Protein AF-A0A1B6G7L0-F1 (afdb_monomer_lite)

Sequence (125 aa):
EASDPEPKGSRKVRVLVDYIFRGKVYPELIDMYTVSYKTDYRLVPKYLEKEFIKAPDGFATAEKLLPSKIDLPPMLKRFVKADLETKGRTVAEDDLKMPLIIKQSIRNLYRIVEDGEKPTTEITY

pLDDT: mean 78.7, std 12.69, range [35.19, 96.25]

Foldseek 3Di:
DPPDDDPPPDQFDWDWDFDADLLQTDPDTDIDGPCSSDPPDDDDDPVCVVVVNCVSVVRPPAAFEDEQKAADDPVVLVVVCVVCVVVVHHDDSVVRIDGDDDDDDSNHSYDYDDPPDDGPDHDDD

InterPro domains:
  IPR032053 Small ribosomal subunit protein mS34 [PF16053] (4-91)

Structure (mmCIF, N/CA/C/O backbone):
data_AF-A0A1B6G7L0-F1
#
_entry.id   AF-A0A1B6G7L0-F1
#
loop_
_atom_site.group_PDB
_atom_site.id
_atom_site.type_symbol
_atom_site.label_atom_id
_atom_site.label_alt_id
_atom_site.label_comp_id
_atom_site.label_asym_id
_atom_site.label_entity_id
_atom_site.label_seq_id
_atom_site.pdbx_PDB_ins_code
_atom_site.Cartn_x
_atom_site.Cartn_y
_atom_site.Cartn_z
_atom_site.occupancy
_atom_site.B_iso_or_equiv
_atom_site.auth_seq_id
_atom_site.auth_comp_id
_atom_site.auth_asym_id
_atom_site.auth_atom_id
_atom_site.pdbx_PDB_model_num
ATOM 1 N N . GLU A 1 1 ? 56.505 -4.284 -10.576 1.00 35.19 1 GLU A N 1
ATOM 2 C CA . GLU A 1 1 ? 55.392 -3.801 -9.737 1.00 35.19 1 GLU A CA 1
ATOM 3 C C . GLU A 1 1 ? 54.089 -4.020 -10.481 1.00 35.19 1 GLU A C 1
ATOM 5 O O . GLU A 1 1 ? 53.871 -3.394 -11.509 1.00 35.19 1 GLU A O 1
ATOM 10 N N . ALA A 1 2 ? 53.279 -4.980 -10.040 1.00 41.59 2 ALA A N 1
ATOM 11 C CA . ALA A 1 2 ? 51.906 -5.102 -10.509 1.00 41.59 2 ALA A CA 1
ATOM 12 C C . ALA A 1 2 ? 51.077 -4.151 -9.642 1.00 41.59 2 ALA A C 1
ATOM 14 O O . ALA A 1 2 ? 50.901 -4.409 -8.455 1.00 41.59 2 ALA A O 1
ATOM 15 N N . SER A 1 3 ? 50.664 -3.015 -10.201 1.00 40.75 3 SER A N 1
ATOM 16 C CA . SER A 1 3 ? 49.735 -2.114 -9.527 1.00 40.75 3 SER A CA 1
ATOM 17 C C . SER A 1 3 ? 48.392 -2.830 -9.399 1.00 40.75 3 SER A C 1
ATOM 19 O O . SER A 1 3 ? 47.754 -3.125 -10.415 1.00 40.75 3 SER A O 1
ATOM 21 N N . ASP A 1 4 ? 47.993 -3.130 -8.166 1.00 51.25 4 ASP A N 1
ATOM 22 C CA . ASP A 1 4 ? 46.646 -3.586 -7.834 1.00 51.25 4 ASP A CA 1
ATOM 23 C C . ASP A 1 4 ? 45.602 -2.672 -8.499 1.00 51.25 4 ASP A C 1
ATOM 25 O O . ASP A 1 4 ? 45.718 -1.446 -8.401 1.00 51.25 4 ASP A O 1
ATOM 29 N N . PRO A 1 5 ? 44.580 -3.216 -9.186 1.00 57.22 5 PRO A N 1
ATOM 30 C CA . PRO A 1 5 ? 43.494 -2.389 -9.677 1.00 57.22 5 PRO A CA 1
ATOM 31 C C . PRO A 1 5 ? 42.755 -1.815 -8.466 1.00 57.22 5 PRO A C 1
ATOM 33 O O . PRO A 1 5 ? 42.282 -2.569 -7.613 1.00 57.22 5 PRO A O 1
ATOM 36 N N . GLU A 1 6 ? 42.656 -0.485 -8.401 1.00 58.62 6 GLU A N 1
ATOM 37 C CA . GLU A 1 6 ? 41.886 0.232 -7.382 1.00 58.62 6 GLU A CA 1
ATOM 38 C C . GLU A 1 6 ? 40.525 -0.443 -7.140 1.00 58.62 6 GLU A C 1
ATOM 40 O O . GLU A 1 6 ? 39.919 -0.950 -8.096 1.00 58.62 6 GLU A O 1
ATOM 45 N N . PRO A 1 7 ? 40.009 -0.472 -5.894 1.00 54.25 7 PRO A N 1
ATOM 46 C CA . PRO A 1 7 ? 38.732 -1.105 -5.610 1.00 54.25 7 PRO A CA 1
ATOM 47 C C . PRO A 1 7 ? 37.657 -0.416 -6.451 1.00 54.25 7 PRO A C 1
ATOM 49 O O . PRO A 1 7 ? 37.253 0.709 -6.158 1.00 54.25 7 PRO A O 1
ATOM 52 N N . LYS A 1 8 ? 37.232 -1.097 -7.527 1.00 58.81 8 LYS A N 1
ATOM 53 C CA . LYS A 1 8 ? 36.180 -0.658 -8.450 1.00 58.81 8 LYS A CA 1
ATOM 54 C C . LYS A 1 8 ? 35.073 -0.002 -7.636 1.00 58.81 8 LYS A C 1
ATOM 56 O O . LYS A 1 8 ? 34.500 -0.646 -6.756 1.00 58.81 8 LYS A O 1
ATOM 61 N N . GLY A 1 9 ? 34.842 1.277 -7.934 1.00 61.69 9 GLY A N 1
ATOM 62 C CA . GLY A 1 9 ? 33.963 2.173 -7.197 1.00 61.69 9 GLY A CA 1
ATOM 63 C C . GLY A 1 9 ? 32.631 1.540 -6.809 1.00 61.69 9 GLY A C 1
ATOM 64 O O . GLY A 1 9 ? 32.145 0.601 -7.442 1.00 61.69 9 GLY A O 1
ATOM 65 N N . SER A 1 10 ? 32.053 2.058 -5.725 1.00 65.81 10 SER A N 1
ATOM 66 C CA . SER A 1 10 ? 30.810 1.571 -5.129 1.00 65.81 10 SER A CA 1
ATOM 67 C C . SER A 1 10 ? 29.806 1.104 -6.186 1.00 65.81 10 SER A C 1
ATOM 69 O O . SER A 1 10 ? 29.389 1.886 -7.034 1.00 65.81 10 SER A O 1
ATOM 71 N N . ARG A 1 11 ? 29.350 -0.152 -6.090 1.00 77.38 11 ARG A N 1
ATOM 72 C CA . ARG A 1 11 ? 28.341 -0.764 -6.985 1.00 77.38 11 ARG A CA 1
ATOM 73 C C . ARG A 1 11 ? 27.000 -0.012 -7.036 1.00 77.38 11 ARG A C 1
ATOM 75 O O . ARG A 1 11 ? 26.097 -0.422 -7.756 1.00 77.38 11 ARG A O 1
ATOM 82 N N . LYS A 1 12 ? 26.832 1.029 -6.218 1.00 86.94 12 LYS A N 1
ATOM 83 C CA . LYS A 1 12 ? 25.643 1.871 -6.175 1.00 86.94 12 LYS A CA 1
ATOM 84 C C . LYS A 1 12 ? 25.744 2.950 -7.243 1.00 86.94 12 LYS A C 1
ATOM 86 O O . LYS A 1 12 ? 26.644 3.781 -7.211 1.00 86.94 12 LYS A O 1
ATOM 91 N N . VAL A 1 13 ? 24.769 2.952 -8.135 1.00 89.06 13 VAL A N 1
ATOM 92 C CA . VAL A 1 13 ? 24.554 3.992 -9.144 1.00 89.06 13 VAL A CA 1
ATOM 93 C C . VAL A 1 13 ? 23.187 4.629 -8.893 1.00 89.06 13 VAL A C 1
ATOM 95 O O . VAL A 1 13 ? 22.307 3.988 -8.314 1.00 89.06 13 VAL A O 1
ATOM 98 N N . ARG A 1 14 ? 23.026 5.897 -9.279 1.00 91.69 14 ARG A N 1
ATOM 99 C CA . ARG A 1 14 ? 21.746 6.614 -9.261 1.00 91.69 14 ARG A CA 1
ATOM 100 C C . ARG A 1 14 ? 21.147 6.602 -10.664 1.00 91.69 14 ARG A C 1
ATOM 102 O O . ARG A 1 14 ? 21.834 6.990 -11.607 1.00 91.69 14 ARG A O 1
ATOM 109 N N . VAL A 1 15 ? 19.904 6.151 -10.802 1.00 91.75 15 VAL A N 1
ATOM 110 C CA . VAL A 1 15 ? 19.216 6.043 -12.097 1.00 91.75 15 VAL A CA 1
ATOM 111 C C . VAL A 1 15 ? 17.754 6.433 -11.915 1.00 91.75 15 VAL A C 1
ATOM 113 O O . VAL A 1 15 ? 17.119 5.977 -10.970 1.00 91.75 15 VAL A O 1
ATOM 116 N N . LEU A 1 16 ? 17.216 7.247 -12.822 1.00 94.50 16 LEU A N 1
ATOM 117 C CA . LEU A 1 16 ? 15.782 7.534 -12.889 1.00 94.50 16 LEU A CA 1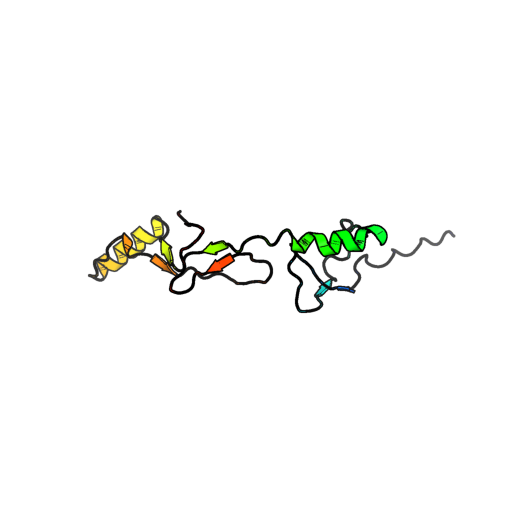
ATOM 118 C C . LEU A 1 16 ? 15.096 6.465 -13.737 1.00 94.50 16 LEU A C 1
ATOM 120 O O . LEU A 1 16 ? 15.564 6.166 -14.837 1.00 94.50 16 LEU A O 1
ATOM 124 N N . VAL A 1 17 ? 14.017 5.883 -13.221 1.00 92.12 17 VAL A N 1
ATOM 125 C CA . VAL A 1 17 ? 13.314 4.776 -13.877 1.00 92.12 17 VAL A CA 1
ATOM 126 C C . VAL A 1 17 ? 11.803 4.969 -13.856 1.00 92.12 17 VAL A C 1
ATOM 128 O O . VAL A 1 17 ? 11.239 5.443 -12.867 1.00 92.12 17 VAL A O 1
ATOM 131 N N . ASP A 1 18 ? 11.150 4.514 -14.924 1.00 91.19 18 ASP A N 1
ATOM 132 C CA . ASP A 1 18 ? 9.713 4.256 -14.923 1.00 91.19 18 ASP A CA 1
ATOM 133 C C . ASP A 1 18 ? 9.450 2.972 -14.142 1.00 91.19 18 ASP A C 1
ATOM 135 O O . ASP A 1 18 ? 9.891 1.879 -14.512 1.00 91.19 18 ASP A O 1
ATOM 139 N N . TYR A 1 19 ? 8.765 3.104 -13.011 1.00 89.06 19 TYR A N 1
ATOM 140 C CA . TYR A 1 19 ? 8.537 1.982 -12.117 1.00 89.06 19 TYR A CA 1
ATOM 141 C C . TYR A 1 19 ? 7.156 1.377 -12.358 1.00 89.06 19 TYR A C 1
ATOM 143 O O . TYR A 1 19 ? 6.129 2.036 -12.198 1.00 89.06 19 TYR A O 1
ATOM 151 N N . ILE A 1 20 ? 7.135 0.094 -12.710 1.00 87.00 20 ILE A N 1
ATOM 152 C CA . ILE A 1 20 ? 5.909 -0.680 -12.895 1.00 87.00 20 ILE A CA 1
ATOM 153 C C . ILE A 1 20 ? 5.904 -1.791 -11.853 1.00 87.00 20 ILE A C 1
ATOM 155 O O . ILE A 1 20 ? 6.796 -2.641 -11.827 1.00 87.00 20 ILE A O 1
ATOM 159 N N . PHE A 1 21 ? 4.896 -1.802 -10.983 1.00 84.81 21 PHE A N 1
ATOM 160 C CA . PHE A 1 21 ? 4.764 -2.817 -9.941 1.00 84.81 21 PHE A CA 1
ATOM 161 C C . PHE A 1 21 ? 3.412 -3.509 -10.041 1.00 84.81 21 PHE A C 1
ATOM 163 O O . PHE A 1 21 ? 2.371 -2.869 -9.913 1.00 84.81 21 PHE A O 1
ATOM 170 N N . ARG A 1 22 ? 3.428 -4.833 -10.258 1.00 79.94 22 ARG A N 1
ATOM 171 C CA . ARG A 1 22 ? 2.213 -5.657 -10.425 1.00 79.94 22 ARG A CA 1
ATOM 172 C C . ARG A 1 22 ? 1.248 -5.082 -11.475 1.00 79.94 22 ARG A C 1
ATOM 174 O O . ARG A 1 22 ? 0.042 -5.053 -11.267 1.00 79.94 22 ARG A O 1
ATOM 181 N N . GLY A 1 23 ? 1.809 -4.560 -12.563 1.00 78.88 23 GLY A N 1
ATOM 182 C CA . GLY A 1 23 ? 1.068 -3.934 -13.656 1.00 78.88 23 GLY A CA 1
ATOM 183 C C . GLY A 1 23 ? 0.530 -2.529 -13.405 1.00 78.88 23 GLY A C 1
ATOM 184 O O . GLY A 1 23 ? -0.026 -1.939 -14.322 1.00 78.88 23 GLY A O 1
ATOM 185 N N . LYS A 1 24 ? 0.743 -1.944 -12.221 1.00 80.25 24 LYS A N 1
ATOM 186 C CA . LYS A 1 24 ? 0.460 -0.525 -11.984 1.00 80.25 24 LYS A CA 1
ATOM 187 C C . LYS A 1 24 ? 1.695 0.310 -12.322 1.00 80.25 24 LYS A C 1
ATOM 189 O O . LYS A 1 24 ? 2.759 0.114 -11.727 1.00 80.25 24 LYS A O 1
ATOM 194 N N . VAL A 1 25 ? 1.540 1.222 -13.279 1.00 85.06 25 VAL A N 1
ATOM 195 C CA . VAL A 1 25 ? 2.558 2.212 -13.656 1.00 85.06 25 VAL A CA 1
ATOM 196 C C . VAL A 1 25 ? 2.535 3.349 -12.640 1.00 85.06 25 VAL A C 1
ATOM 198 O O . VAL A 1 25 ? 1.466 3.841 -12.273 1.00 85.06 25 VAL A O 1
ATOM 201 N N . TYR A 1 26 ? 3.705 3.749 -12.154 1.00 86.19 26 TYR A N 1
ATOM 202 C CA . TYR A 1 26 ? 3.820 4.917 -11.290 1.00 86.19 26 TYR A CA 1
ATOM 203 C C . TYR A 1 26 ? 3.741 6.207 -12.115 1.00 86.19 26 TYR A C 1
ATOM 205 O O . TYR A 1 26 ? 4.336 6.267 -13.186 1.00 86.19 26 TYR A O 1
ATOM 213 N N . PRO A 1 27 ? 3.032 7.242 -11.628 1.00 86.56 27 PRO A N 1
ATOM 214 C CA . PRO A 1 27 ? 2.851 8.482 -12.381 1.00 86.56 27 PRO A CA 1
ATOM 215 C C . PRO A 1 27 ? 4.136 9.312 -12.487 1.00 86.56 27 PRO A C 1
ATOM 217 O O . PRO A 1 27 ? 4.272 10.123 -13.396 1.00 86.56 27 PRO A O 1
ATOM 220 N N . GLU A 1 28 ? 5.068 9.122 -11.554 1.00 90.75 28 GLU A N 1
ATOM 221 C CA . GLU A 1 28 ? 6.315 9.873 -11.466 1.00 90.75 28 GLU A CA 1
ATOM 222 C C . GLU A 1 28 ? 7.519 8.945 -11.638 1.00 90.75 28 GLU A C 1
ATOM 224 O O . GLU A 1 28 ? 7.508 7.793 -11.189 1.00 90.75 28 GLU A O 1
ATOM 229 N N . LEU A 1 29 ? 8.581 9.485 -12.241 1.00 91.25 29 LEU A N 1
ATOM 230 C CA . LEU A 1 29 ? 9.884 8.831 -12.329 1.00 91.25 29 LEU A CA 1
ATOM 231 C C . LEU A 1 29 ? 10.453 8.607 -10.927 1.00 91.25 29 LEU A C 1
ATOM 233 O O . LEU A 1 29 ? 10.502 9.524 -10.104 1.00 91.25 29 LEU A O 1
ATOM 237 N N . ILE A 1 30 ? 10.930 7.393 -10.664 1.00 90.56 30 ILE A N 1
ATOM 238 C CA . ILE A 1 30 ? 11.485 7.023 -9.361 1.00 90.56 30 ILE A CA 1
ATOM 239 C C . ILE A 1 30 ? 13.010 7.000 -9.441 1.00 90.56 30 ILE A C 1
ATOM 241 O O . ILE A 1 30 ? 13.587 6.426 -10.362 1.00 90.56 30 ILE A O 1
ATOM 245 N N . ASP A 1 31 ? 13.671 7.581 -8.439 1.00 92.94 31 ASP A N 1
ATOM 246 C CA . ASP A 1 31 ? 15.116 7.445 -8.267 1.00 92.94 31 ASP A CA 1
ATOM 247 C C . ASP A 1 31 ? 15.472 6.078 -7.654 1.00 92.94 31 ASP A C 1
ATOM 249 O O . ASP A 1 31 ? 15.149 5.764 -6.500 1.00 92.94 31 ASP A O 1
ATOM 253 N N . MET A 1 32 ? 16.173 5.256 -8.431 1.00 91.75 32 MET A N 1
ATOM 254 C CA . MET A 1 32 ? 16.735 3.984 -8.007 1.00 91.75 32 MET A CA 1
ATOM 255 C C . MET A 1 32 ? 18.203 4.152 -7.597 1.00 91.75 32 MET A C 1
ATOM 257 O O . MET A 1 32 ? 19.123 3.924 -8.380 1.00 91.75 32 MET A O 1
ATOM 261 N N . TYR A 1 33 ? 18.425 4.476 -6.321 1.00 89.69 33 TYR A N 1
ATOM 262 C CA . TYR A 1 33 ? 19.769 4.549 -5.731 1.00 89.69 33 TYR A CA 1
ATOM 263 C C . TYR A 1 33 ? 20.031 3.453 -4.689 1.00 89.69 33 TYR A C 1
ATOM 265 O O . TYR A 1 33 ? 21.036 2.746 -4.733 1.00 89.69 33 TYR A O 1
ATOM 273 N N . THR A 1 34 ? 19.109 3.269 -3.741 1.00 87.69 34 THR A N 1
ATOM 274 C CA . THR A 1 34 ? 19.323 2.397 -2.572 1.00 87.69 34 THR A CA 1
ATOM 275 C C . THR A 1 34 ? 19.544 0.936 -2.950 1.00 87.69 34 THR A C 1
ATOM 277 O O . THR A 1 34 ? 20.317 0.238 -2.297 1.00 87.69 34 THR A O 1
ATOM 280 N N . VAL A 1 35 ? 18.871 0.478 -4.003 1.00 88.44 35 VAL A N 1
ATOM 281 C CA . VAL A 1 35 ? 18.808 -0.933 -4.399 1.00 88.44 35 VAL A CA 1
ATOM 282 C C . VAL A 1 35 ? 19.636 -1.252 -5.643 1.00 88.44 35 VAL A C 1
ATOM 284 O O . VAL A 1 35 ? 19.632 -2.401 -6.065 1.00 88.44 35 VAL A O 1
ATOM 287 N N . SER A 1 36 ? 20.360 -0.287 -6.220 1.00 88.12 36 SER A N 1
ATOM 288 C CA . SER A 1 36 ? 21.090 -0.473 -7.487 1.00 88.12 36 SER A CA 1
ATOM 289 C C . SER A 1 36 ? 22.294 -1.414 -7.385 1.00 88.12 36 SER A C 1
ATOM 291 O O . SER A 1 36 ? 22.699 -2.005 -8.376 1.00 88.12 36 SER A O 1
ATOM 293 N N . TYR A 1 37 ? 22.841 -1.611 -6.182 1.00 88.69 37 TYR A N 1
ATOM 294 C CA . TYR A 1 37 ? 23.976 -2.514 -5.963 1.00 88.69 37 TYR A CA 1
ATOM 295 C C . TYR A 1 37 ? 23.614 -4.003 -6.023 1.00 88.69 37 TYR A C 1
ATOM 297 O O . TYR A 1 37 ? 24.523 -4.843 -6.087 1.00 88.69 37 TYR A O 1
ATOM 305 N N . LYS A 1 38 ? 22.319 -4.331 -5.911 1.00 89.69 38 LYS A N 1
ATOM 306 C CA . LYS A 1 38 ? 21.853 -5.713 -5.827 1.00 89.69 38 LYS A CA 1
ATOM 307 C C . LYS A 1 38 ? 22.089 -6.440 -7.153 1.00 89.69 38 LYS A C 1
ATOM 309 O O . LYS A 1 38 ? 22.043 -5.849 -8.226 1.00 89.69 38 LYS A O 1
ATOM 314 N N . THR A 1 39 ? 22.377 -7.734 -7.070 1.00 88.44 39 THR A N 1
ATOM 315 C CA . THR A 1 39 ? 22.695 -8.597 -8.222 1.00 88.44 39 THR A CA 1
ATOM 316 C C . THR A 1 39 ? 21.487 -9.360 -8.765 1.00 88.44 39 THR A C 1
ATOM 318 O O . THR A 1 39 ? 21.651 -10.234 -9.609 1.00 88.44 39 THR A O 1
ATOM 321 N N . ASP A 1 40 ? 20.289 -9.083 -8.255 1.00 91.88 40 ASP A N 1
ATOM 322 C CA . ASP A 1 40 ? 19.031 -9.760 -8.588 1.00 91.88 40 ASP A CA 1
ATOM 323 C C . ASP A 1 40 ? 18.364 -9.232 -9.870 1.00 91.88 40 ASP A C 1
ATOM 325 O O . ASP A 1 40 ? 17.460 -9.881 -10.400 1.00 91.88 40 ASP A O 1
ATOM 329 N N . TYR A 1 41 ? 18.826 -8.105 -10.416 1.00 90.50 41 TYR A N 1
ATOM 330 C CA . TYR A 1 41 ? 18.317 -7.585 -11.684 1.00 90.50 41 TYR A CA 1
ATOM 331 C C . TYR A 1 41 ? 18.695 -8.477 -12.866 1.00 90.50 41 TYR A C 1
ATOM 333 O O . TYR A 1 41 ? 19.823 -8.955 -12.993 1.00 90.50 41 TYR A O 1
ATOM 341 N N . ARG A 1 42 ? 17.745 -8.637 -13.788 1.00 91.81 42 ARG A N 1
ATOM 342 C CA . ARG A 1 42 ? 17.953 -9.282 -15.085 1.00 91.81 42 ARG A CA 1
ATOM 343 C C . ARG A 1 42 ? 17.535 -8.321 -16.182 1.00 91.81 42 ARG A C 1
ATOM 345 O O . ARG A 1 42 ? 16.470 -7.716 -16.098 1.00 91.81 42 ARG A O 1
ATOM 352 N N . LEU A 1 43 ? 18.371 -8.195 -17.207 1.00 92.44 43 LEU A N 1
ATOM 353 C CA . LEU A 1 43 ? 18.038 -7.407 -18.383 1.00 92.44 43 LEU A CA 1
ATOM 354 C C . LEU A 1 43 ? 17.082 -8.209 -19.268 1.00 92.44 43 LEU A C 1
ATOM 356 O O . LEU A 1 43 ? 17.389 -9.340 -19.645 1.00 92.44 43 LEU A O 1
ATOM 360 N 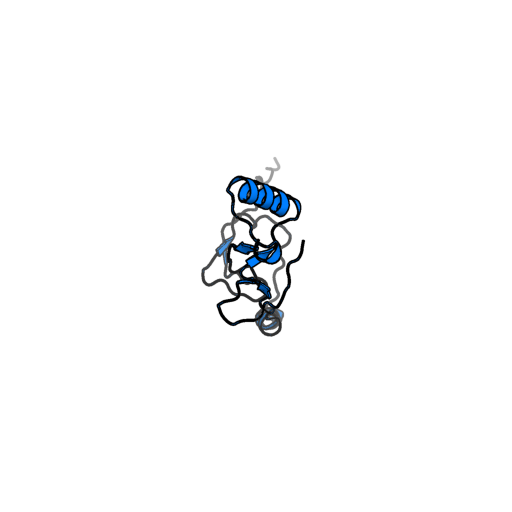N . VAL A 1 44 ? 15.938 -7.617 -19.604 1.00 92.50 44 VAL A N 1
ATOM 361 C CA . VAL A 1 44 ? 14.997 -8.211 -20.555 1.00 92.50 44 VAL A CA 1
ATOM 362 C C . VAL A 1 44 ? 15.556 -8.026 -21.973 1.00 92.50 44 VAL A C 1
ATOM 364 O O . VAL A 1 44 ? 15.873 -6.898 -22.357 1.00 92.50 44 VAL A O 1
ATOM 367 N N . PRO A 1 45 ? 15.712 -9.099 -22.768 1.00 96.25 45 PRO A N 1
ATOM 368 C CA . PRO A 1 45 ? 16.129 -8.980 -24.159 1.00 96.25 45 PRO A CA 1
ATOM 369 C C . PRO A 1 45 ? 15.121 -8.184 -24.998 1.00 96.25 45 PRO A C 1
ATOM 371 O O . PRO A 1 45 ? 13.913 -8.349 -24.843 1.00 96.25 45 PRO A O 1
ATOM 374 N N . LYS A 1 46 ? 15.613 -7.398 -25.964 1.00 93.88 46 LYS A N 1
ATOM 375 C CA . LYS A 1 46 ? 14.784 -6.511 -26.809 1.00 93.88 46 LYS A CA 1
ATOM 376 C C . LYS A 1 46 ? 13.628 -7.218 -27.525 1.00 93.88 46 LYS A C 1
ATOM 378 O O . LYS A 1 46 ? 12.577 -6.628 -27.733 1.00 93.88 46 LYS A O 1
ATOM 383 N N . TYR A 1 47 ? 13.806 -8.480 -27.914 1.00 94.88 47 TYR A N 1
ATOM 384 C CA . TYR A 1 47 ? 12.759 -9.235 -28.607 1.00 94.88 47 TYR A CA 1
ATOM 385 C C . TYR A 1 47 ? 11.593 -9.636 -27.684 1.00 94.88 47 TYR A C 1
ATOM 387 O O . TYR A 1 47 ? 10.476 -9.760 -28.172 1.00 94.88 47 TYR A O 1
ATOM 395 N N . LEU A 1 48 ? 11.823 -9.771 -26.369 1.00 92.31 48 LEU A N 1
ATOM 396 C CA . LEU A 1 48 ? 10.787 -10.087 -25.368 1.00 92.31 48 LEU A CA 1
ATOM 397 C C . LEU A 1 48 ? 10.159 -8.840 -24.740 1.00 92.31 48 LEU A C 1
ATOM 399 O O . LEU A 1 48 ? 9.144 -8.938 -24.058 1.00 92.31 48 LEU A O 1
ATOM 403 N N . GLU A 1 49 ? 10.739 -7.662 -24.961 1.00 90.00 49 GLU A N 1
ATOM 404 C CA . GLU A 1 49 ? 10.306 -6.406 -24.343 1.00 90.00 49 GLU A CA 1
ATOM 405 C C . GLU A 1 49 ? 8.802 -6.154 -24.534 1.00 90.00 49 GLU A C 1
ATOM 407 O O . GLU A 1 49 ? 8.083 -5.886 -23.574 1.00 90.00 49 GLU A O 1
ATOM 412 N N . LYS A 1 50 ? 8.296 -6.346 -25.758 1.00 89.94 50 LYS A N 1
ATOM 413 C CA . LYS A 1 50 ? 6.872 -6.156 -26.075 1.00 89.94 50 LYS A CA 1
ATOM 414 C C . LYS A 1 50 ? 5.953 -7.115 -25.319 1.00 89.94 50 LYS A C 1
ATOM 416 O O . LYS A 1 50 ? 4.823 -6.745 -25.020 1.00 89.94 50 LYS A O 1
ATOM 421 N N . GLU A 1 51 ? 6.403 -8.334 -25.040 1.00 87.56 51 GLU A N 1
ATOM 422 C CA . GLU A 1 51 ? 5.620 -9.329 -24.302 1.00 87.56 51 GLU A CA 1
ATOM 423 C C . GLU A 1 51 ? 5.589 -8.991 -22.809 1.00 87.56 51 GLU A C 1
ATOM 425 O O . GLU A 1 51 ? 4.523 -9.001 -22.197 1.00 87.56 51 GLU A O 1
ATOM 430 N N . PHE A 1 52 ? 6.733 -8.594 -22.243 1.00 84.94 52 PHE A N 1
ATOM 431 C CA . PHE A 1 52 ? 6.838 -8.184 -20.841 1.00 84.94 52 PHE A CA 1
ATOM 432 C C . PHE A 1 52 ? 6.058 -6.902 -20.532 1.00 84.94 52 PHE A C 1
ATOM 434 O O . PHE A 1 52 ? 5.479 -6.796 -19.452 1.00 84.94 52 PHE A O 1
ATOM 441 N N . ILE A 1 53 ? 6.013 -5.950 -21.469 1.00 82.81 53 ILE A N 1
ATOM 442 C CA . ILE A 1 53 ? 5.246 -4.706 -21.308 1.00 82.81 53 ILE A CA 1
ATOM 443 C C . ILE A 1 53 ? 3.733 -4.959 -21.381 1.00 82.81 53 ILE A C 1
ATOM 445 O O . ILE A 1 53 ? 2.990 -4.304 -20.662 1.00 82.81 53 ILE A O 1
ATOM 449 N N . LYS A 1 54 ? 3.269 -5.910 -22.206 1.00 80.00 54 LYS A N 1
ATOM 450 C CA . LYS A 1 54 ? 1.835 -6.241 -22.362 1.00 80.00 54 LYS A CA 1
ATOM 451 C C . LYS A 1 54 ? 1.299 -7.202 -21.307 1.00 80.00 54 LYS A C 1
ATOM 453 O O . LYS A 1 54 ? 0.106 -7.195 -21.024 1.00 80.00 54 LYS A O 1
ATOM 458 N N . ALA A 1 55 ? 2.162 -8.044 -20.737 1.00 67.19 55 ALA A N 1
ATOM 459 C CA . ALA A 1 55 ? 1.806 -8.963 -19.660 1.00 67.19 55 ALA A CA 1
ATOM 460 C C . ALA A 1 55 ? 0.921 -8.329 -18.563 1.00 67.19 55 ALA A C 1
ATOM 462 O O . ALA A 1 55 ? -0.083 -8.946 -18.219 1.00 67.19 55 ALA A O 1
ATOM 463 N N . PRO A 1 56 ? 1.201 -7.126 -18.024 1.00 64.94 56 PRO A N 1
ATOM 464 C CA . PRO A 1 56 ? 0.386 -6.539 -16.962 1.00 64.94 56 PRO A CA 1
ATOM 465 C C . PRO A 1 56 ? -1.081 -6.242 -17.311 1.00 64.94 56 PRO A C 1
ATOM 467 O O . PRO A 1 56 ? -1.898 -6.245 -16.390 1.00 64.94 56 PRO A O 1
ATOM 470 N N . ASP A 1 57 ? -1.443 -6.049 -18.583 1.00 64.38 57 ASP A N 1
ATOM 471 C CA . ASP A 1 57 ? -2.805 -5.642 -18.974 1.00 64.38 57 ASP A CA 1
ATOM 472 C C . ASP A 1 57 ? -3.854 -6.737 -18.697 1.00 64.38 57 ASP A C 1
ATOM 474 O O . ASP A 1 57 ? -5.017 -6.446 -18.423 1.00 64.38 57 ASP A O 1
ATOM 478 N N . GLY A 1 58 ? -3.443 -8.010 -18.713 1.00 59.41 58 GLY A N 1
ATOM 479 C CA . GLY A 1 58 ? -4.314 -9.158 -18.430 1.00 59.41 58 GLY A CA 1
ATOM 480 C C . GLY A 1 58 ? -4.385 -9.568 -16.954 1.00 59.41 58 GLY A C 1
ATOM 481 O O . GLY A 1 58 ? -5.233 -10.379 -16.590 1.00 59.41 58 GLY A O 1
ATOM 482 N N . PHE A 1 59 ? -3.512 -9.024 -16.096 1.00 59.06 59 PHE A N 1
ATOM 483 C CA . PHE A 1 59 ? -3.397 -9.385 -14.673 1.00 59.06 59 PHE A CA 1
ATOM 484 C C . PHE A 1 59 ? -3.808 -8.242 -13.741 1.00 59.06 59 PHE A C 1
ATOM 486 O O . PHE A 1 59 ? -3.271 -8.133 -12.632 1.00 59.06 59 PHE A O 1
ATOM 493 N N . ALA A 1 60 ? -4.752 -7.394 -14.166 1.00 60.84 60 ALA A N 1
ATOM 494 C CA . ALA A 1 60 ? -5.363 -6.393 -13.301 1.00 60.84 60 ALA A CA 1
ATOM 495 C C . ALA A 1 60 ? -5.912 -7.092 -12.048 1.00 60.84 60 ALA A C 1
ATOM 497 O O . ALA A 1 60 ? -6.971 -7.719 -12.054 1.00 60.84 60 ALA A O 1
ATOM 498 N N . THR A 1 61 ? -5.122 -7.070 -10.975 1.00 65.19 61 THR A N 1
ATOM 499 C CA . THR A 1 61 ? -5.472 -7.764 -9.744 1.00 65.19 61 THR A CA 1
ATOM 500 C C . THR A 1 61 ? -6.629 -6.992 -9.141 1.00 65.19 61 THR A C 1
ATOM 502 O O . THR A 1 61 ? -6.468 -5.811 -8.830 1.00 65.19 61 THR A O 1
ATOM 505 N N . ALA A 1 62 ? -7.783 -7.649 -9.025 1.00 69.12 62 ALA A N 1
ATOM 506 C CA . ALA A 1 62 ? -9.000 -7.033 -8.521 1.00 69.12 62 ALA A CA 1
ATOM 507 C C . ALA A 1 62 ? -8.737 -6.339 -7.178 1.00 69.12 62 ALA A C 1
ATOM 509 O O . ALA A 1 62 ? -8.106 -6.906 -6.277 1.00 69.12 62 ALA A O 1
ATOM 510 N N . GLU A 1 63 ? -9.203 -5.097 -7.063 1.00 73.31 63 GLU A N 1
ATOM 511 C CA . GLU A 1 63 ? -9.101 -4.344 -5.822 1.00 73.31 63 GLU A CA 1
ATOM 512 C C . GLU A 1 63 ? -9.967 -5.010 -4.750 1.00 73.31 63 GLU A C 1
ATOM 514 O O . GLU A 1 63 ? -11.120 -5.370 -4.984 1.00 73.31 63 GLU A O 1
ATOM 519 N N . LYS A 1 64 ? -9.398 -5.206 -3.560 1.00 79.75 64 LYS A N 1
ATOM 520 C CA . LYS A 1 64 ? -10.111 -5.758 -2.411 1.00 79.75 64 LYS A CA 1
ATOM 521 C C . LYS A 1 64 ? -10.828 -4.635 -1.677 1.00 79.75 64 LYS A C 1
ATOM 523 O O . LYS A 1 64 ? -10.183 -3.756 -1.102 1.00 79.75 64 LYS A O 1
ATOM 528 N N . LEU A 1 65 ? -12.154 -4.694 -1.670 1.00 80.94 65 LEU A N 1
ATOM 529 C CA . LEU A 1 65 ? -12.984 -3.777 -0.901 1.00 80.94 65 LEU A CA 1
ATOM 530 C C . LEU A 1 65 ? -13.067 -4.238 0.555 1.00 80.94 65 LEU A C 1
ATOM 532 O O . LEU A 1 65 ? -13.483 -5.367 0.838 1.00 80.94 65 LEU A O 1
ATOM 536 N N . LEU A 1 66 ? -12.654 -3.357 1.461 1.00 82.44 66 LEU A N 1
ATOM 537 C CA . LEU A 1 66 ? -12.617 -3.583 2.901 1.00 82.44 66 LEU A CA 1
ATOM 538 C C . LEU A 1 66 ? -13.743 -2.815 3.605 1.00 82.44 66 LEU A C 1
ATOM 540 O O . LEU A 1 66 ? -14.083 -1.709 3.177 1.00 82.44 66 LEU A O 1
ATOM 544 N N . PRO A 1 67 ? -14.308 -3.366 4.692 1.00 83.06 67 PRO A N 1
ATOM 545 C CA . PRO A 1 67 ? -15.383 -2.715 5.425 1.00 83.06 67 PRO A CA 1
ATOM 546 C C . PRO A 1 67 ? -14.891 -1.432 6.105 1.00 83.06 67 PRO A C 1
ATOM 548 O O . PRO A 1 67 ? -13.765 -1.364 6.597 1.00 83.06 67 PRO A O 1
ATOM 551 N N . SER A 1 68 ? -15.753 -0.419 6.184 1.00 82.56 68 SER A N 1
ATOM 552 C CA . SER A 1 68 ? -15.424 0.874 6.809 1.00 82.56 68 SER A CA 1
ATOM 553 C C . SER A 1 68 ? -15.298 0.777 8.335 1.00 82.56 68 SER A C 1
ATOM 555 O O . SER A 1 68 ? -14.626 1.595 8.967 1.00 82.56 68 SER A O 1
ATOM 557 N N . LYS A 1 69 ? -15.930 -0.236 8.938 1.00 82.50 69 LYS A N 1
ATOM 558 C CA . LYS A 1 69 ? -15.863 -0.536 10.371 1.00 82.50 69 LYS A CA 1
ATOM 559 C C . LYS A 1 69 ? -15.585 -2.019 10.586 1.00 82.50 69 LYS A C 1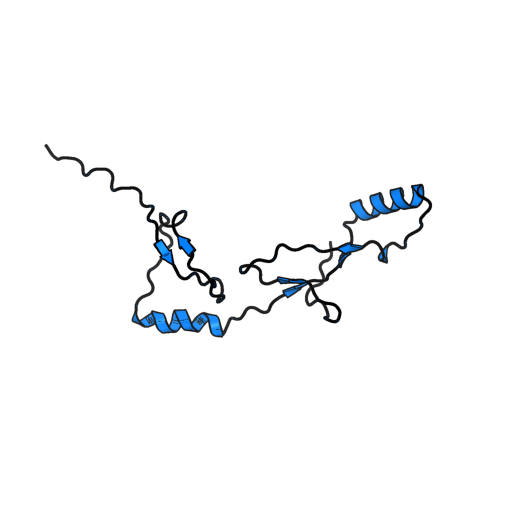
ATOM 561 O O . LYS A 1 69 ? -16.134 -2.852 9.870 1.00 82.50 69 LYS A O 1
ATOM 566 N N . ILE A 1 70 ? -14.777 -2.325 11.592 1.00 86.12 70 ILE A N 1
ATOM 567 C CA . ILE A 1 70 ? -14.467 -3.692 12.025 1.00 86.12 70 ILE A CA 1
ATOM 568 C C . ILE A 1 70 ? -14.855 -3.871 13.490 1.00 86.12 70 ILE A C 1
ATOM 570 O O . ILE A 1 70 ? -14.963 -2.891 14.234 1.00 86.12 70 ILE A O 1
ATOM 574 N N . ASP A 1 71 ? -15.038 -5.116 13.906 1.00 86.44 71 ASP A N 1
ATOM 575 C CA . ASP A 1 71 ? -15.306 -5.423 15.305 1.00 86.44 71 ASP A CA 1
ATOM 576 C C . ASP A 1 71 ? -14.064 -5.191 16.166 1.00 86.44 71 ASP A C 1
ATOM 578 O O . ASP A 1 71 ? -12.918 -5.349 15.731 1.00 86.44 71 ASP A O 1
ATOM 582 N N . LEU A 1 72 ? -14.300 -4.790 17.413 1.00 86.00 72 LEU A N 1
ATOM 583 C CA . LEU A 1 72 ? -13.229 -4.631 18.383 1.00 86.00 72 LEU A CA 1
ATOM 584 C C . LEU A 1 72 ? -12.635 -5.995 18.760 1.00 86.00 72 LEU A C 1
ATOM 586 O O . LEU A 1 72 ? -13.387 -6.941 19.009 1.00 86.00 72 LEU A O 1
ATOM 590 N N . PRO A 1 73 ? -11.301 -6.091 18.915 1.00 88.19 73 PRO A N 1
ATOM 591 C CA . PRO A 1 73 ? -10.672 -7.287 19.456 1.00 88.19 73 PRO A CA 1
ATOM 592 C C . PRO A 1 73 ? -11.284 -7.687 20.811 1.00 88.19 73 PRO A C 1
ATOM 594 O O . PRO A 1 73 ? -11.640 -6.808 21.608 1.00 88.19 73 PRO A O 1
ATOM 597 N N . PRO A 1 74 ? -11.353 -8.991 21.136 1.00 87.81 74 PRO A N 1
ATOM 598 C CA . PRO A 1 74 ? -12.145 -9.506 22.258 1.00 87.81 74 PRO A CA 1
ATOM 599 C C . PRO A 1 74 ? -11.755 -8.904 23.614 1.00 87.81 74 PRO A C 1
ATOM 601 O O . PRO A 1 74 ? -12.617 -8.601 24.438 1.00 87.81 74 PRO A O 1
ATOM 604 N N . MET A 1 75 ? -10.460 -8.671 23.844 1.00 89.44 75 MET A N 1
ATOM 605 C CA . MET A 1 75 ? -9.979 -8.012 25.063 1.00 89.44 75 MET A CA 1
ATOM 606 C C . MET A 1 75 ? -10.421 -6.549 25.136 1.00 89.44 75 MET A C 1
ATOM 608 O O . MET A 1 75 ? -10.903 -6.100 26.173 1.00 89.44 75 MET A O 1
ATOM 612 N N . LEU A 1 76 ? -10.294 -5.809 24.032 1.00 87.81 76 LEU A N 1
ATOM 613 C CA . LEU A 1 76 ? -10.627 -4.387 23.989 1.00 87.81 76 LEU A CA 1
ATOM 614 C C . LEU A 1 76 ? -12.137 -4.172 24.144 1.00 87.81 76 LEU A C 1
ATOM 616 O O . LEU A 1 76 ? -12.556 -3.258 24.848 1.00 87.81 76 LEU A O 1
ATOM 620 N N . LYS A 1 77 ? -12.947 -5.082 23.587 1.00 86.94 77 LYS A N 1
ATOM 621 C CA . LYS A 1 77 ? -14.404 -5.112 23.761 1.00 86.94 77 LYS A CA 1
ATOM 622 C C . LYS A 1 77 ? -14.805 -5.181 25.240 1.00 86.94 77 LYS A C 1
ATOM 624 O O . LYS A 1 77 ? -15.655 -4.410 25.678 1.00 86.94 77 LYS A O 1
ATOM 629 N N . ARG A 1 78 ? -14.145 -6.039 26.032 1.00 86.81 78 ARG A N 1
ATOM 630 C CA . ARG A 1 78 ? -14.388 -6.157 27.485 1.00 86.81 78 ARG A CA 1
ATOM 631 C C . ARG A 1 78 ? -14.010 -4.888 28.248 1.00 86.81 78 ARG A C 1
ATOM 633 O O . ARG A 1 78 ? -14.782 -4.446 29.093 1.00 86.81 78 ARG A O 1
ATOM 640 N N . PHE A 1 79 ? -12.856 -4.295 27.939 1.00 89.31 79 PHE A N 1
ATOM 641 C CA . PHE A 1 79 ? -12.410 -3.056 28.585 1.00 89.31 79 PHE A CA 1
ATOM 642 C C . PHE A 1 79 ? -13.355 -1.887 28.309 1.00 89.31 79 PHE A C 1
ATOM 644 O O . PHE A 1 79 ? -13.745 -1.179 29.234 1.00 89.31 79 PHE A O 1
ATOM 651 N N . VAL A 1 80 ? -13.755 -1.709 27.049 1.00 87.06 80 VAL A N 1
ATOM 652 C CA . VAL A 1 80 ? -14.673 -0.633 26.659 1.00 87.06 80 VAL A CA 1
ATOM 653 C C . VAL A 1 80 ? -16.051 -0.841 27.291 1.00 87.06 80 VAL A C 1
ATOM 655 O O . VAL A 1 80 ? -16.646 0.121 27.766 1.00 87.06 80 VAL A O 1
ATOM 658 N N . LYS A 1 81 ? -16.538 -2.086 27.375 1.00 86.00 81 LYS A N 1
ATOM 659 C CA . LYS A 1 81 ? -17.802 -2.402 28.052 1.00 86.00 81 LYS A CA 1
ATOM 660 C C . LYS A 1 81 ? -17.766 -2.026 29.537 1.00 86.00 81 LYS A C 1
ATOM 662 O O . LYS A 1 81 ? -18.652 -1.313 29.993 1.00 86.00 81 LYS A O 1
ATOM 667 N N . ALA A 1 82 ? -16.718 -2.424 30.259 1.00 87.06 82 ALA A N 1
ATOM 668 C CA . ALA A 1 82 ? -16.566 -2.096 31.677 1.00 87.06 82 ALA A CA 1
ATOM 669 C C . ALA A 1 82 ? -16.486 -0.574 31.929 1.00 87.06 82 ALA A C 1
ATOM 671 O O . ALA A 1 82 ? -17.081 -0.060 32.879 1.00 87.06 82 ALA A O 1
ATOM 672 N N . ASP A 1 83 ? -15.790 0.169 31.062 1.00 87.94 83 ASP A N 1
ATOM 673 C CA . ASP A 1 83 ? -15.704 1.634 31.146 1.00 87.94 83 ASP A CA 1
ATOM 674 C C . ASP A 1 83 ? -17.059 2.314 30.864 1.00 87.94 83 ASP A C 1
ATOM 676 O O . ASP A 1 83 ? -17.449 3.253 31.562 1.00 87.94 83 ASP A O 1
ATOM 680 N N . LEU A 1 84 ? -17.820 1.815 29.884 1.00 86.56 84 LEU A N 1
ATOM 681 C CA . LEU A 1 84 ? -19.161 2.314 29.560 1.00 86.56 84 LEU A CA 1
ATOM 682 C C . LEU A 1 84 ? -20.179 2.023 30.673 1.00 86.56 84 LEU A C 1
ATOM 684 O O . LEU A 1 84 ? -20.950 2.916 31.031 1.00 86.56 84 LEU A O 1
ATOM 688 N N . GLU A 1 85 ? -20.131 0.828 31.265 1.00 85.75 85 GLU A N 1
ATOM 689 C CA . GLU A 1 85 ? -20.947 0.446 32.425 1.00 85.75 85 GLU A CA 1
ATOM 690 C C . GLU A 1 85 ? -20.657 1.353 33.628 1.00 85.75 85 GLU A C 1
ATOM 692 O O . GLU A 1 85 ? -21.585 1.874 34.248 1.00 85.75 85 GLU A O 1
ATOM 697 N N . THR A 1 86 ? -19.379 1.645 33.894 1.00 85.69 86 THR A N 1
ATOM 698 C CA . THR A 1 86 ? -18.961 2.581 34.956 1.00 85.69 86 THR A CA 1
ATOM 699 C C . THR A 1 86 ? -19.488 4.001 34.712 1.00 85.69 86 THR A C 1
ATOM 701 O O . THR A 1 86 ? -19.803 4.729 35.652 1.00 85.69 86 THR A O 1
ATOM 704 N N . LYS A 1 87 ? -19.628 4.400 33.443 1.00 86.25 87 LYS A N 1
ATOM 705 C CA . LYS A 1 87 ? -20.164 5.704 33.016 1.00 86.25 87 LYS A CA 1
ATOM 706 C C . LYS A 1 87 ? -21.691 5.719 32.854 1.00 86.25 87 LYS A C 1
ATOM 708 O O . LYS A 1 87 ? -22.236 6.725 32.399 1.00 86.25 87 LYS A O 1
ATOM 713 N N . GLY A 1 88 ? -22.385 4.631 33.202 1.00 80.50 88 GLY A N 1
ATOM 714 C CA . GLY A 1 88 ? -23.846 4.526 33.140 1.00 80.50 88 GLY A CA 1
ATOM 715 C C . GLY A 1 88 ? -24.424 4.430 31.724 1.00 80.50 88 GLY A C 1
ATOM 716 O O . GLY A 1 88 ? -25.606 4.713 31.531 1.00 80.50 88 GLY A O 1
ATOM 717 N N . ARG A 1 89 ? -23.617 4.058 30.721 1.00 75.69 89 ARG A N 1
ATOM 718 C CA . ARG A 1 89 ? -24.072 3.829 29.341 1.00 75.69 89 ARG A CA 1
ATOM 719 C C . ARG A 1 89 ? -24.053 2.337 29.033 1.00 75.69 89 ARG A C 1
ATOM 721 O O . ARG A 1 89 ? -22.990 1.736 28.935 1.00 75.69 89 ARG A O 1
ATOM 728 N N . THR A 1 90 ? -25.219 1.742 28.824 1.00 72.25 90 THR A N 1
ATOM 729 C CA . THR A 1 90 ? -25.339 0.367 28.333 1.00 72.25 90 THR A CA 1
ATOM 730 C C . THR A 1 90 ? -25.379 0.379 26.807 1.00 72.25 90 THR A C 1
ATOM 732 O O . THR A 1 90 ? -26.340 0.842 26.201 1.00 72.25 90 THR A O 1
ATOM 735 N N . VAL A 1 91 ? -24.305 -0.094 26.174 1.00 71.12 91 VAL A N 1
ATOM 736 C CA . VAL A 1 91 ? -24.220 -0.251 24.713 1.00 71.12 91 VAL A CA 1
ATOM 737 C C . VAL A 1 91 ? -24.254 -1.741 24.389 1.00 71.12 91 VAL A C 1
ATOM 739 O O . VAL A 1 91 ? -23.603 -2.534 25.074 1.00 71.12 91 VAL A O 1
ATOM 742 N N . ALA A 1 92 ? -25.031 -2.126 23.374 1.00 71.44 92 ALA A N 1
ATOM 743 C CA . ALA A 1 92 ? -25.084 -3.506 22.911 1.00 71.44 92 ALA A CA 1
ATOM 744 C C . ALA A 1 92 ? -23.725 -3.934 22.336 1.00 71.44 92 ALA A C 1
ATOM 746 O O . ALA A 1 92 ? -22.992 -3.144 21.741 1.00 71.44 92 ALA A O 1
ATOM 747 N N . GLU A 1 93 ? -23.376 -5.206 22.513 1.00 66.31 93 GLU A N 1
ATOM 748 C CA . GLU A 1 93 ? -22.077 -5.737 22.094 1.00 66.31 93 GLU A CA 1
ATOM 749 C C . GLU A 1 93 ? -21.848 -5.687 20.576 1.00 66.31 93 GLU A C 1
ATOM 751 O O . GLU A 1 93 ? -20.693 -5.657 20.148 1.00 66.31 93 GLU A O 1
ATOM 756 N N . ASP A 1 94 ? -22.917 -5.656 19.783 1.00 67.62 94 ASP A N 1
ATOM 757 C CA . ASP A 1 94 ? -22.867 -5.601 18.317 1.00 67.62 94 ASP A CA 1
ATOM 758 C C . ASP A 1 94 ? -22.623 -4.185 17.769 1.00 67.62 94 ASP A C 1
ATOM 760 O O . ASP A 1 94 ? -22.196 -4.020 16.624 1.00 67.62 94 ASP A O 1
ATOM 764 N N . ASP A 1 95 ? -22.820 -3.154 18.597 1.00 72.56 95 ASP A N 1
ATOM 765 C CA . ASP A 1 95 ? -22.605 -1.753 18.216 1.00 72.56 95 ASP A CA 1
ATOM 766 C C . ASP A 1 95 ? -21.155 -1.294 18.440 1.00 72.56 95 ASP A C 1
ATOM 768 O O . ASP A 1 95 ? -20.744 -0.220 17.986 1.00 72.56 95 ASP A O 1
ATOM 772 N N . LEU A 1 96 ? -20.349 -2.111 19.125 1.00 79.25 96 LEU A N 1
ATOM 773 C CA . LEU A 1 96 ? -18.971 -1.795 19.492 1.00 79.25 96 LEU A CA 1
ATOM 774 C C . LEU A 1 96 ? -18.008 -2.058 18.319 1.00 79.25 96 LEU A C 1
ATOM 776 O O . LEU A 1 96 ? -17.243 -3.025 18.303 1.00 79.25 96 LEU A O 1
ATOM 780 N N . LYS A 1 97 ? -18.050 -1.169 17.323 1.00 83.38 97 LYS A N 1
ATOM 781 C CA . LYS A 1 97 ? -17.216 -1.236 16.114 1.00 83.38 97 LYS A CA 1
ATOM 782 C C . LYS A 1 97 ? -16.205 -0.098 16.058 1.00 83.38 97 LYS A C 1
ATOM 784 O O . LYS A 1 97 ? -16.506 1.031 16.446 1.00 83.38 97 LYS A O 1
ATOM 789 N N . MET A 1 98 ? -15.018 -0.375 15.524 1.00 83.81 98 MET A N 1
ATOM 790 C CA . MET A 1 98 ? -13.970 0.626 15.314 1.00 83.81 98 MET A CA 1
ATOM 791 C C . MET A 1 98 ? -13.835 1.009 13.831 1.00 83.81 98 MET A C 1
ATOM 793 O O . MET A 1 98 ? -13.986 0.144 12.964 1.00 83.81 98 MET A O 1
ATOM 797 N N . PRO A 1 99 ? -13.549 2.286 13.512 1.00 85.06 99 PRO A N 1
ATOM 798 C CA . PRO A 1 99 ? -13.297 2.708 12.139 1.00 85.06 99 PRO A CA 1
ATOM 799 C C . PRO A 1 99 ? -11.985 2.102 11.628 1.00 85.06 99 PRO A C 1
ATOM 801 O O . PRO A 1 99 ? -10.950 2.178 12.297 1.00 85.06 99 PRO A O 1
ATOM 804 N N . LEU A 1 100 ? -12.019 1.518 10.431 1.00 83.56 100 LEU A N 1
ATOM 805 C CA . LEU A 1 100 ? -10.829 0.976 9.784 1.00 83.56 100 LEU A CA 1
ATOM 806 C C . LEU A 1 100 ? -10.111 2.098 9.028 1.00 83.56 100 LEU A C 1
ATOM 808 O O . LEU A 1 100 ? -10.609 2.597 8.023 1.00 83.56 100 LEU A O 1
ATOM 812 N N . ILE A 1 101 ? -8.926 2.490 9.499 1.00 83.31 101 ILE A N 1
ATOM 813 C CA . ILE A 1 101 ? -8.083 3.481 8.821 1.00 83.31 101 ILE A CA 1
ATOM 814 C C . ILE A 1 101 ? -6.945 2.750 8.130 1.00 83.31 101 ILE A C 1
ATOM 816 O O . ILE A 1 101 ? -6.162 2.038 8.758 1.00 83.31 101 ILE A O 1
ATOM 820 N N . ILE A 1 102 ? -6.833 2.960 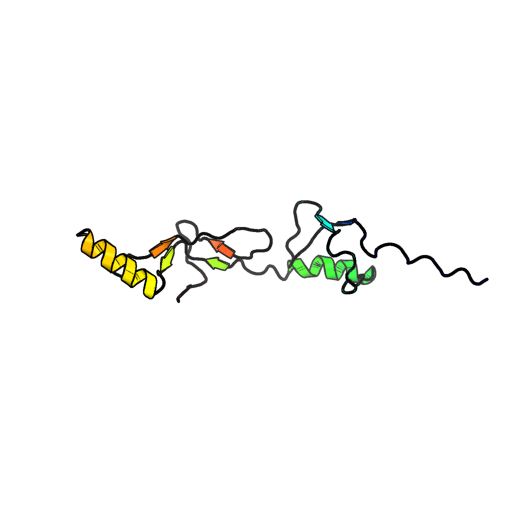6.824 1.00 82.25 102 ILE A N 1
ATOM 821 C CA . ILE A 1 102 ? -5.836 2.294 6.003 1.00 82.25 102 ILE A CA 1
ATOM 822 C C . ILE A 1 102 ? -4.966 3.332 5.316 1.00 82.25 102 ILE A C 1
ATOM 824 O O . ILE A 1 102 ? -5.461 4.252 4.667 1.00 82.25 102 ILE A O 1
ATOM 828 N N . LYS A 1 103 ? -3.646 3.139 5.388 1.00 81.56 103 LYS A N 1
ATOM 829 C CA . LYS A 1 103 ? -2.709 3.924 4.588 1.00 81.56 103 LYS A CA 1
ATOM 830 C C . LYS A 1 103 ? -2.840 3.518 3.122 1.00 81.56 103 LYS A C 1
ATOM 832 O O . LYS A 1 103 ? -2.354 2.458 2.719 1.00 81.56 103 LYS A O 1
ATOM 837 N N . GLN A 1 104 ? -3.495 4.353 2.326 1.00 78.94 104 GLN A N 1
ATOM 838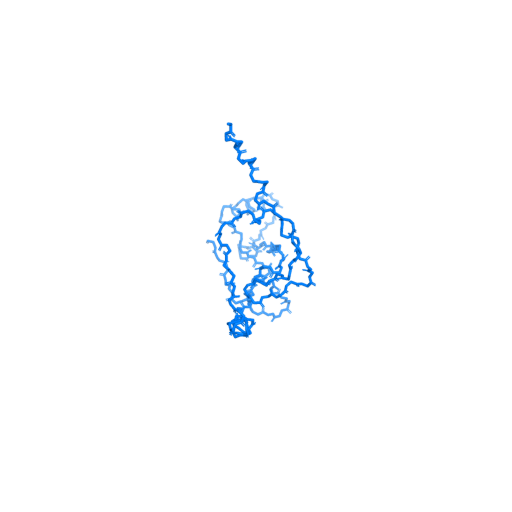 C CA . GLN A 1 104 ? -3.560 4.145 0.886 1.00 78.94 104 GLN A CA 1
ATOM 839 C C . GLN A 1 104 ? -2.193 4.415 0.248 1.00 78.94 104 GLN A C 1
ATOM 841 O O . GLN A 1 104 ? -1.461 5.331 0.626 1.00 78.94 104 GLN A O 1
ATOM 846 N N . SER A 1 105 ? -1.813 3.552 -0.687 1.00 79.12 105 SER A N 1
ATOM 847 C CA . SER A 1 105 ? -0.588 3.664 -1.473 1.00 79.12 105 SER A CA 1
ATOM 848 C C . SER A 1 105 ? -0.824 2.994 -2.815 1.00 79.12 105 SER A C 1
ATOM 850 O O . SER A 1 105 ? -1.573 2.027 -2.887 1.00 79.12 105 SER A O 1
ATOM 852 N N . ILE A 1 106 ? -0.114 3.436 -3.851 1.00 75.75 106 ILE A N 1
ATOM 853 C CA . ILE A 1 106 ? -0.143 2.836 -5.195 1.00 75.75 106 ILE A CA 1
ATOM 854 C C . ILE A 1 106 ? 0.176 1.326 -5.157 1.00 75.75 106 ILE A C 1
ATOM 856 O O . ILE A 1 106 ? -0.310 0.561 -5.984 1.00 75.75 106 ILE A O 1
ATOM 860 N N . ARG A 1 107 ? 0.954 0.870 -4.162 1.00 76.62 107 ARG A N 1
ATOM 861 C CA . ARG A 1 107 ? 1.294 -0.557 -3.971 1.00 76.62 107 ARG A CA 1
ATOM 862 C C . ARG A 1 107 ? 0.151 -1.390 -3.406 1.00 76.62 107 ARG A C 1
ATOM 864 O O . ARG A 1 107 ? 0.169 -2.614 -3.528 1.00 76.62 107 ARG A O 1
ATOM 871 N N . ASN A 1 108 ? -0.788 -0.739 -2.735 1.00 77.62 108 ASN A N 1
ATOM 872 C CA . ASN A 1 108 ? -1.850 -1.401 -2.010 1.00 77.62 108 ASN A CA 1
ATOM 873 C C . ASN A 1 108 ? -3.007 -1.671 -2.971 1.00 77.62 108 ASN A C 1
ATOM 875 O O . ASN A 1 108 ? -3.416 -0.807 -3.740 1.00 77.62 108 ASN A O 1
ATOM 879 N N . LEU A 1 109 ? -3.521 -2.896 -2.934 1.00 75.50 109 LEU A N 1
ATOM 880 C CA . LEU A 1 109 ? -4.642 -3.343 -3.767 1.00 75.50 109 LEU A CA 1
ATOM 881 C C . LEU A 1 109 ? -5.950 -3.352 -2.974 1.00 75.50 109 LEU A C 1
ATOM 883 O O . LEU A 1 109 ? -6.828 -4.158 -3.251 1.00 75.50 109 LEU A O 1
ATOM 887 N N . TYR A 1 110 ? -6.044 -2.532 -1.931 1.00 78.75 110 TYR A N 1
ATOM 888 C CA . TYR A 1 110 ? -7.188 -2.494 -1.033 1.00 78.75 110 TYR A CA 1
ATOM 889 C C . TYR A 1 110 ? -7.728 -1.075 -0.897 1.00 78.75 110 TYR A C 1
ATOM 891 O O . TYR A 1 110 ? -6.958 -0.116 -0.794 1.00 78.75 110 TYR A O 1
ATOM 899 N N . ARG A 1 111 ? -9.055 -0.962 -0.869 1.00 78.75 111 ARG A N 1
ATOM 900 C CA . ARG A 1 111 ? -9.793 0.296 -0.727 1.00 78.75 111 ARG A CA 1
ATOM 901 C C . ARG A 1 111 ? -10.886 0.116 0.323 1.00 78.75 111 ARG A C 1
ATOM 903 O O . ARG A 1 111 ? -11.447 -0.969 0.447 1.00 78.75 111 ARG A O 1
ATOM 910 N N . ILE A 1 112 ? -11.156 1.166 1.095 1.00 77.25 112 ILE A N 1
ATOM 911 C CA . ILE A 1 112 ? -12.294 1.184 2.020 1.00 77.25 112 ILE A CA 1
ATOM 912 C C . ILE A 1 112 ? -13.561 1.395 1.190 1.00 77.25 112 ILE A C 1
ATOM 914 O O . ILE A 1 112 ? -13.559 2.196 0.257 1.00 77.25 112 ILE A O 1
ATOM 918 N N . VAL A 1 113 ? -14.606 0.649 1.517 1.00 76.12 113 VAL A N 1
ATOM 919 C CA . VAL A 1 113 ? -15.942 0.789 0.936 1.00 76.12 113 VAL A CA 1
ATOM 920 C C . VAL A 1 113 ? -16.515 2.185 1.211 1.00 76.12 113 VAL A C 1
ATOM 922 O O . VAL A 1 113 ? -16.501 2.647 2.356 1.00 76.12 113 VAL A O 1
ATOM 925 N N . GLU A 1 114 ? -17.034 2.832 0.165 1.00 69.25 114 GLU A N 1
ATOM 926 C CA . GLU A 1 114 ? -17.847 4.052 0.268 1.00 69.25 114 GLU A CA 1
ATOM 927 C C . GLU A 1 114 ? -19.325 3.707 0.525 1.00 69.25 114 GLU A C 1
ATOM 929 O O . GLU A 1 114 ? -19.754 2.567 0.319 1.00 69.25 114 GLU A O 1
ATOM 934 N N . ASP A 1 115 ? -20.099 4.682 1.014 1.00 55.88 115 ASP A N 1
ATOM 935 C CA . ASP A 1 115 ? -21.486 4.503 1.461 1.00 55.88 115 ASP A CA 1
ATOM 936 C C . ASP A 1 115 ? -22.380 3.923 0.344 1.00 55.88 115 ASP A C 1
ATOM 938 O O . ASP A 1 115 ? -22.880 4.639 -0.521 1.00 55.88 115 ASP A O 1
ATOM 942 N N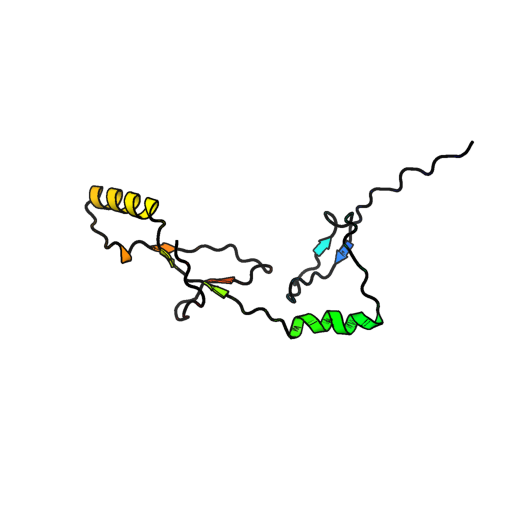 . GLY A 1 116 ? -22.582 2.600 0.371 1.00 58.44 116 GLY A N 1
ATOM 943 C CA . GLY A 1 116 ? -23.439 1.864 -0.564 1.00 58.44 116 GLY A CA 1
ATOM 944 C C . GLY A 1 116 ? -22.833 0.591 -1.172 1.00 58.44 116 GLY A C 1
ATOM 945 O O . GLY A 1 116 ? -23.588 -0.206 -1.731 1.00 58.44 116 GLY A O 1
ATOM 946 N N . GLU A 1 117 ? -21.520 0.344 -1.058 1.00 59.44 117 GLU A N 1
ATOM 947 C CA . GLU A 1 117 ? -20.903 -0.885 -1.600 1.00 59.44 117 GLU A CA 1
ATOM 948 C C . GLU A 1 117 ? -20.887 -2.035 -0.568 1.00 59.44 117 GLU A C 1
ATOM 950 O O . GLU A 1 117 ? -20.841 -1.825 0.644 1.00 59.44 117 GLU A O 1
ATOM 955 N N . LYS A 1 118 ? -20.934 -3.291 -1.035 1.00 61.38 118 LYS A N 1
ATOM 956 C CA . LYS A 1 118 ? -20.776 -4.470 -0.166 1.00 61.38 118 LYS A CA 1
ATOM 957 C C . LYS A 1 118 ? -19.288 -4.826 -0.049 1.00 61.38 118 LYS A C 1
ATOM 959 O O . LYS A 1 118 ? -18.647 -4.999 -1.089 1.00 61.38 118 LYS A O 1
ATOM 964 N N . PRO A 1 119 ? -18.729 -4.979 1.167 1.00 66.75 119 PRO A N 1
ATOM 965 C CA . PRO A 1 119 ? -17.347 -5.416 1.340 1.00 66.75 119 PRO A CA 1
ATOM 966 C C . PRO A 1 119 ? -17.120 -6.780 0.689 1.00 66.75 119 PRO A C 1
ATOM 968 O O . PRO A 1 119 ? -17.903 -7.706 0.877 1.00 66.75 119 PRO A O 1
ATOM 971 N N . THR A 1 120 ? -16.034 -6.918 -0.069 1.00 66.44 120 THR A N 1
ATOM 972 C CA . THR A 1 120 ? -15.654 -8.200 -0.685 1.00 66.44 120 THR A CA 1
ATOM 973 C C . THR A 1 120 ? -14.985 -9.132 0.326 1.00 66.44 120 THR A C 1
ATOM 975 O O . THR A 1 120 ? -14.939 -10.339 0.116 1.00 66.44 120 THR A O 1
ATOM 978 N N . THR A 1 121 ? -14.417 -8.584 1.405 1.00 66.00 121 THR A N 1
ATOM 979 C CA . THR A 1 121 ? -13.698 -9.355 2.430 1.00 66.00 121 THR A CA 1
ATOM 980 C C . THR A 1 121 ? -14.222 -9.014 3.819 1.00 66.00 121 THR A C 1
ATOM 982 O O . THR A 1 121 ? -14.169 -7.856 4.231 1.00 66.00 121 THR A O 1
ATOM 985 N N . GLU A 1 122 ? -14.681 -10.026 4.550 1.00 64.94 122 GLU A N 1
ATOM 986 C CA . GLU A 1 122 ? -14.978 -9.924 5.979 1.00 64.94 122 GLU A CA 1
ATOM 987 C C . GLU A 1 122 ? -13.671 -10.097 6.763 1.00 64.94 122 GLU A C 1
ATOM 989 O O . GLU A 1 122 ? -12.942 -11.071 6.573 1.00 64.94 122 GLU A O 1
ATOM 994 N N . ILE A 1 123 ? -13.334 -9.115 7.602 1.00 65.44 123 ILE A N 1
ATOM 995 C CA . ILE A 1 123 ? -12.198 -9.203 8.524 1.00 65.44 123 ILE A CA 1
ATOM 996 C C . ILE A 1 123 ? -12.776 -9.544 9.895 1.00 65.44 123 ILE A C 1
ATOM 998 O O . ILE A 1 123 ? -13.427 -8.700 10.508 1.00 65.44 123 ILE A O 1
ATOM 1002 N N . THR A 1 124 ? -12.524 -10.762 10.367 1.00 63.03 124 THR A N 1
ATOM 1003 C CA . THR A 1 124 ? -12.894 -11.227 11.712 1.00 63.03 124 THR A CA 1
ATOM 1004 C C . THR A 1 124 ? -11.622 -11.594 12.480 1.00 63.03 124 THR A C 1
ATOM 1006 O O . THR A 1 124 ? -10.651 -12.052 11.872 1.00 63.03 124 THR A O 1
ATOM 1009 N N . TYR A 1 125 ? -11.614 -11.355 13.793 1.00 57.44 125 TYR A N 1
ATOM 1010 C CA . TYR A 1 125 ? -10.502 -11.666 14.701 1.00 57.44 125 TYR A CA 1
ATOM 1011 C C . TYR A 1 125 ? -10.744 -12.948 15.491 1.00 57.44 125 TYR A C 1
ATOM 1013 O O . TYR A 1 125 ? -11.920 -13.205 15.834 1.00 57.44 125 TYR A O 1
#

Organism: NCBI:txid1464854

Secondary structure (DSSP, 8-state):
----------S---EEE--EETTEEPSS-EEE-TTTT-S---PPPTTTHHHHHHGGGG--PPPEEE-SEEEPPHHHHHHHHHHHHHTT----TTS-EEE------TT--EEEPPTTPPPSS----

Radius of gyration: 25.38 Å; chains: 1; bounding box: 81×22×64 Å